Protein AF-A0A7X9B3L9-F1 (afdb_monomer_lite)

pLDDT: mean 89.82, std 6.95, range [64.19, 97.0]

Structure (mmCIF, N/CA/C/O backbone):
data_AF-A0A7X9B3L9-F1
#
_entry.id   AF-A0A7X9B3L9-F1
#
loop_
_atom_site.group_PDB
_atom_site.id
_atom_site.type_symbol
_atom_site.label_atom_id
_atom_site.label_alt_id
_atom_site.label_comp_id
_atom_site.label_asym_id
_atom_site.label_entity_id
_atom_site.label_seq_id
_atom_site.pdbx_PDB_ins_code
_atom_site.Cartn_x
_atom_site.Cartn_y
_atom_site.Cartn_z
_atom_site.occupancy
_atom_site.B_iso_or_equiv
_atom_site.auth_seq_id
_atom_site.auth_comp_id
_atom_site.auth_asym_id
_atom_site.auth_atom_id
_atom_site.pdbx_PDB_model_num
ATOM 1 N N . MET A 1 1 ? 8.521 8.511 -12.198 1.00 71.50 1 MET A N 1
ATOM 2 C CA . MET A 1 1 ? 7.518 9.598 -12.107 1.00 71.50 1 MET A CA 1
ATOM 3 C C . MET A 1 1 ? 6.074 9.089 -12.114 1.00 71.50 1 MET A C 1
ATOM 5 O O . MET A 1 1 ? 5.250 9.732 -11.489 1.00 71.50 1 MET A O 1
ATOM 9 N N . TRP A 1 2 ? 5.771 7.948 -12.753 1.00 85.25 2 TRP A N 1
ATOM 10 C CA . TRP A 1 2 ? 4.435 7.321 -12.733 1.00 85.25 2 TRP A CA 1
ATOM 11 C C . TRP A 1 2 ? 3.925 6.969 -11.324 1.00 85.25 2 TRP A C 1
ATOM 13 O O . TRP A 1 2 ? 2.809 7.316 -10.969 1.00 85.25 2 TRP A O 1
ATOM 23 N N . GLU A 1 3 ? 4.768 6.341 -10.505 1.00 89.06 3 GLU A N 1
ATOM 24 C CA . GLU A 1 3 ? 4.443 5.954 -9.125 1.00 89.06 3 GLU A CA 1
ATOM 25 C C . GLU A 1 3 ? 4.060 7.152 -8.249 1.00 89.06 3 GLU A C 1
ATOM 27 O O . GLU A 1 3 ? 2.931 7.229 -7.770 1.00 89.06 3 GLU A O 1
ATOM 32 N N . ASN A 1 4 ? 4.951 8.143 -8.143 1.00 90.69 4 ASN A N 1
ATOM 33 C CA . ASN A 1 4 ? 4.678 9.373 -7.396 1.00 90.69 4 ASN A CA 1
ATOM 34 C C . ASN A 1 4 ? 3.409 10.082 -7.877 1.00 90.69 4 ASN A C 1
ATOM 36 O O . ASN A 1 4 ? 2.676 10.624 -7.058 1.00 90.69 4 ASN A O 1
ATOM 40 N N . TYR A 1 5 ? 3.150 10.091 -9.188 1.00 91.94 5 TYR A N 1
ATOM 41 C CA . TYR A 1 5 ? 1.928 10.674 -9.732 1.00 91.94 5 TYR A CA 1
ATOM 42 C C . TYR A 1 5 ? 0.684 9.971 -9.175 1.00 91.94 5 TYR A C 1
ATOM 44 O O . TYR A 1 5 ? -0.170 10.639 -8.602 1.00 91.94 5 TYR A O 1
ATOM 52 N N . LEU A 1 6 ? 0.617 8.638 -9.255 1.00 92.50 6 LEU A N 1
ATOM 53 C CA . LEU A 1 6 ? -0.524 7.877 -8.735 1.00 92.50 6 LEU A CA 1
ATOM 54 C C . LEU A 1 6 ? -0.721 8.085 -7.231 1.00 92.50 6 LEU A C 1
ATOM 56 O O . LEU A 1 6 ? -1.847 8.307 -6.789 1.00 92.50 6 LEU A O 1
ATOM 60 N N . ILE A 1 7 ? 0.363 8.070 -6.452 1.00 93.25 7 ILE A N 1
ATOM 61 C CA . ILE A 1 7 ? 0.300 8.291 -5.002 1.00 93.25 7 ILE A CA 1
ATOM 62 C C . ILE A 1 7 ? -0.218 9.701 -4.693 1.00 93.25 7 ILE A C 1
ATOM 64 O O . ILE A 1 7 ? -1.102 9.861 -3.856 1.00 93.25 7 ILE A O 1
ATOM 68 N N . ILE A 1 8 ? 0.282 10.730 -5.382 1.00 93.81 8 ILE A N 1
ATOM 69 C CA . ILE A 1 8 ? -0.161 12.116 -5.176 1.00 93.81 8 ILE A CA 1
ATOM 70 C C . ILE A 1 8 ? -1.640 12.281 -5.540 1.00 93.81 8 ILE A C 1
ATOM 72 O O . ILE A 1 8 ? -2.379 12.915 -4.787 1.00 93.81 8 ILE A O 1
ATOM 76 N N . GLU A 1 9 ? -2.091 11.713 -6.659 1.00 93.69 9 GLU A N 1
ATOM 77 C CA . GLU A 1 9 ? -3.498 11.792 -7.064 1.00 93.69 9 GLU A CA 1
ATOM 78 C C . GLU A 1 9 ? -4.415 11.054 -6.079 1.00 93.69 9 GLU A C 1
ATOM 80 O O . GLU A 1 9 ? -5.454 11.595 -5.691 1.00 93.69 9 GLU A O 1
ATOM 85 N N . ARG A 1 10 ? -3.998 9.886 -5.569 1.00 93.88 10 ARG A N 1
ATOM 86 C CA . ARG A 1 10 ? -4.713 9.187 -4.491 1.00 93.88 10 ARG A CA 1
ATOM 87 C C . ARG A 1 10 ? -4.805 10.042 -3.234 1.00 93.88 10 ARG A C 1
ATOM 89 O O . ARG A 1 10 ? -5.896 10.206 -2.699 1.00 93.88 10 ARG A O 1
ATOM 96 N N . LEU A 1 11 ? -3.694 10.630 -2.788 1.00 93.12 11 LEU A N 1
ATOM 97 C CA . LEU A 1 11 ? -3.661 11.480 -1.595 1.00 93.12 11 LEU A CA 1
ATOM 98 C C . LEU A 1 11 ? -4.590 12.695 -1.728 1.00 93.12 11 LEU A C 1
ATOM 100 O O . LEU A 1 11 ? -5.372 12.970 -0.818 1.00 93.12 11 LEU A O 1
ATOM 104 N N . LYS A 1 12 ? -4.558 13.385 -2.876 1.00 93.00 12 LYS A N 1
ATOM 105 C CA . LYS A 1 12 ? -5.472 14.501 -3.167 1.00 93.00 12 LYS A CA 1
ATOM 106 C C . LYS A 1 12 ? -6.929 14.060 -3.113 1.00 93.00 12 LYS A C 1
ATOM 108 O O . LYS A 1 12 ? -7.766 14.771 -2.562 1.00 93.00 12 LYS A O 1
ATOM 113 N N . LYS A 1 13 ? -7.246 12.895 -3.679 1.00 91.56 13 LYS A N 1
ATOM 114 C CA . LYS A 1 13 ? -8.604 12.355 -3.665 1.00 91.56 13 LYS A CA 1
ATOM 115 C C . LYS A 1 13 ? -9.076 12.084 -2.239 1.00 91.56 13 LYS A C 1
ATOM 117 O O . LYS A 1 13 ? -10.124 12.591 -1.845 1.00 91.56 13 LYS A O 1
ATOM 122 N N . ILE A 1 14 ? -8.313 11.303 -1.473 1.00 92.19 14 ILE A N 1
ATOM 123 C CA . ILE A 1 14 ? -8.747 10.858 -0.145 1.00 92.19 14 ILE A CA 1
ATOM 124 C C . ILE A 1 14 ? -8.888 12.045 0.809 1.00 92.19 14 ILE A C 1
ATOM 126 O O . ILE A 1 14 ? -9.839 12.081 1.573 1.00 92.19 14 ILE A O 1
ATOM 130 N N . GLN A 1 15 ? -8.045 13.079 0.706 1.00 90.44 15 GLN A N 1
ATOM 131 C CA . GLN A 1 15 ? -8.156 14.287 1.536 1.00 90.44 15 GLN A CA 1
ATOM 132 C C . GLN A 1 15 ? -9.494 15.027 1.395 1.00 90.44 15 GLN A C 1
ATOM 134 O O . GLN A 1 15 ? -9.889 15.738 2.315 1.00 90.44 15 GLN A O 1
ATOM 139 N N . ASN A 1 16 ? -10.199 14.855 0.275 1.00 87.38 16 ASN A N 1
ATOM 140 C CA . ASN A 1 16 ? -11.506 15.469 0.040 1.00 87.38 16 ASN A CA 1
ATOM 141 C C . ASN A 1 16 ? -12.684 14.602 0.528 1.00 87.38 16 ASN A C 1
ATOM 143 O O . ASN A 1 16 ? -13.840 14.948 0.286 1.00 87.38 16 ASN A O 1
ATOM 147 N N . GLN A 1 17 ? -12.423 13.473 1.194 1.00 89.88 17 GLN A N 1
ATOM 148 C CA . GLN A 1 17 ? -13.457 12.569 1.696 1.00 89.88 17 GLN A CA 1
ATOM 149 C C . GLN A 1 17 ? -13.787 12.851 3.175 1.00 89.88 17 GLN A C 1
ATOM 151 O O . GLN A 1 17 ? -12.884 13.164 3.949 1.00 89.88 17 GLN A O 1
ATOM 156 N N . PRO A 1 18 ? -15.052 12.687 3.616 1.00 90.12 18 PRO A N 1
ATOM 157 C CA . PRO A 1 18 ? -15.437 12.874 5.022 1.00 90.12 18 PRO A CA 1
ATOM 158 C C . PRO A 1 18 ? -14.759 11.890 5.987 1.00 90.12 18 PRO A C 1
ATOM 160 O O . PRO A 1 18 ? -14.466 12.235 7.128 1.00 90.12 18 PRO A O 1
ATOM 163 N N . PHE A 1 19 ? -14.516 10.662 5.521 1.00 90.19 19 PHE A N 1
ATOM 164 C CA . PHE A 1 19 ? -13.875 9.587 6.278 1.00 90.19 19 PHE A CA 1
ATOM 165 C C . PHE A 1 19 ? -12.756 8.985 5.426 1.00 90.19 19 PHE A C 1
ATOM 167 O O . PHE A 1 19 ? -12.944 7.924 4.828 1.00 90.19 19 PHE A O 1
ATOM 174 N N . PRO A 1 20 ? -11.624 9.693 5.297 1.00 92.81 20 PRO A N 1
ATOM 175 C CA . PRO A 1 20 ? -10.563 9.270 4.404 1.00 92.81 20 PRO A CA 1
ATOM 176 C C . PRO A 1 20 ? -9.918 7.968 4.897 1.00 92.81 20 PRO A C 1
ATOM 178 O O . PRO A 1 20 ? -9.747 7.796 6.112 1.00 92.81 20 PRO A O 1
ATOM 181 N N . PRO A 1 21 ? -9.499 7.066 3.990 1.00 94.12 21 PRO A N 1
ATOM 182 C CA . PRO A 1 21 ? -8.540 6.030 4.348 1.00 94.12 21 PRO A CA 1
ATOM 183 C C . PRO A 1 21 ? -7.284 6.656 4.964 1.00 94.12 21 PRO A C 1
ATOM 185 O O . PRO A 1 21 ? -6.871 7.765 4.615 1.00 94.12 21 PRO A O 1
ATOM 188 N N . ARG A 1 22 ? -6.658 5.933 5.890 1.00 95.25 22 ARG A N 1
ATOM 189 C CA . ARG A 1 22 ? -5.417 6.352 6.543 1.00 95.25 22 ARG A CA 1
ATOM 190 C C . ARG A 1 22 ? -4.226 5.799 5.766 1.00 95.25 22 ARG A C 1
ATOM 192 O O . ARG A 1 22 ? -4.045 4.583 5.787 1.00 95.25 22 ARG A O 1
ATOM 199 N N . PRO A 1 23 ? -3.421 6.636 5.089 1.00 95.31 23 PRO A N 1
ATOM 200 C CA . PRO A 1 23 ? -2.220 6.167 4.416 1.00 95.31 23 PRO A CA 1
ATOM 201 C C . PRO A 1 23 ? -1.133 5.811 5.439 1.00 95.31 23 PRO A C 1
ATOM 203 O O . PRO A 1 23 ? -0.985 6.466 6.471 1.00 95.31 23 PRO A O 1
ATOM 206 N N . PHE A 1 24 ? -0.341 4.795 5.123 1.00 95.44 24 PHE A N 1
ATOM 207 C CA . PHE A 1 24 ? 0.768 4.304 5.930 1.00 95.44 24 PHE A CA 1
ATOM 208 C C . PHE A 1 24 ? 2.008 4.097 5.065 1.00 95.44 24 PHE A C 1
ATOM 210 O O . PHE A 1 24 ? 1.930 3.926 3.852 1.00 95.44 24 PHE A O 1
ATOM 217 N N . PHE A 1 25 ? 3.167 4.068 5.717 1.00 94.00 25 PHE A N 1
ATOM 218 C CA . PHE A 1 25 ? 4.423 3.675 5.098 1.00 94.00 25 PHE A CA 1
ATOM 219 C C . PHE A 1 25 ? 4.947 2.423 5.790 1.00 94.00 25 PHE A C 1
ATOM 221 O O . PHE A 1 25 ? 5.079 2.392 7.016 1.00 94.00 25 PHE A O 1
ATOM 228 N N . TRP A 1 26 ? 5.237 1.389 5.005 1.00 94.88 26 TRP A N 1
ATOM 229 C CA . TRP A 1 26 ? 5.756 0.129 5.515 1.00 94.88 26 TRP A CA 1
ATOM 230 C C . TRP A 1 26 ? 7.095 -0.200 4.871 1.00 94.88 26 TRP A C 1
ATOM 232 O O . TRP A 1 26 ? 7.234 -0.181 3.650 1.00 94.88 26 TRP A O 1
ATOM 242 N N . ARG A 1 27 ? 8.070 -0.556 5.710 1.00 93.31 27 ARG A N 1
ATOM 243 C CA . ARG A 1 27 ? 9.377 -1.054 5.283 1.00 93.31 27 ARG A CA 1
ATOM 244 C C . ARG A 1 27 ? 9.974 -2.009 6.305 1.00 93.31 27 ARG A C 1
ATOM 246 O O . ARG A 1 27 ? 9.695 -1.900 7.500 1.00 93.31 27 ARG A O 1
ATOM 253 N N . THR A 1 28 ? 10.861 -2.893 5.863 1.00 91.75 28 THR A N 1
ATOM 254 C CA . THR A 1 28 ? 11.661 -3.736 6.762 1.00 91.75 28 THR A CA 1
ATOM 255 C C . THR A 1 28 ? 13.018 -3.103 7.065 1.00 91.75 28 THR A C 1
ATOM 257 O O . THR A 1 28 ? 13.673 -2.532 6.189 1.00 91.75 28 THR A O 1
ATOM 260 N N . MET A 1 29 ? 13.476 -3.229 8.314 1.00 84.81 29 MET A N 1
ATOM 261 C CA . MET A 1 29 ? 14.841 -2.883 8.726 1.00 84.81 29 MET A CA 1
ATOM 262 C C . MET A 1 29 ? 15.723 -4.135 8.640 1.00 84.81 29 MET A C 1
ATOM 264 O O . MET A 1 29 ? 16.011 -4.782 9.640 1.00 84.81 29 MET A O 1
ATOM 268 N N . ALA A 1 30 ? 16.083 -4.529 7.422 1.00 78.50 30 ALA A N 1
ATOM 269 C CA . ALA A 1 30 ? 16.976 -5.653 7.147 1.00 78.50 30 ALA A CA 1
ATOM 270 C C . ALA A 1 30 ? 18.060 -5.216 6.141 1.00 78.50 30 ALA A C 1
ATOM 272 O O . ALA A 1 30 ? 17.858 -4.214 5.451 1.00 78.50 30 ALA A O 1
ATOM 273 N N . PRO A 1 31 ? 19.185 -5.953 6.010 1.00 76.19 31 PRO A N 1
ATOM 274 C CA . PRO A 1 31 ? 20.225 -5.647 5.019 1.00 76.19 31 PRO A CA 1
ATOM 275 C C . PRO A 1 31 ? 19.689 -5.553 3.581 1.00 76.19 31 PRO A C 1
ATOM 277 O O . PRO A 1 31 ? 20.210 -4.789 2.776 1.00 76.19 31 PRO A O 1
ATOM 280 N N . GLN A 1 32 ? 18.617 -6.293 3.277 1.00 76.94 32 GLN A N 1
ATOM 281 C CA . GLN A 1 32 ? 17.758 -6.078 2.113 1.00 76.94 32 GLN A CA 1
ATOM 282 C C . GLN A 1 32 ? 16.417 -5.532 2.610 1.00 76.94 32 GLN A C 1
ATOM 284 O O . GLN A 1 32 ? 15.591 -6.272 3.149 1.00 76.94 32 GLN A O 1
ATOM 289 N N . SER A 1 33 ? 16.238 -4.216 2.497 1.00 81.56 33 SER A N 1
ATOM 290 C CA . SER A 1 33 ? 14.993 -3.549 2.875 1.00 81.56 33 SER A CA 1
ATOM 291 C C . SER A 1 33 ? 13.942 -3.839 1.807 1.00 81.56 33 SER A C 1
ATOM 293 O O . SER A 1 33 ? 14.188 -3.642 0.620 1.00 81.56 33 SER A O 1
ATOM 295 N N . HIS A 1 34 ? 12.789 -4.341 2.235 1.00 89.88 34 HIS A N 1
ATOM 296 C CA . HIS A 1 34 ? 11.593 -4.406 1.409 1.00 89.88 34 HIS A CA 1
ATOM 297 C C . HIS A 1 34 ? 10.680 -3.262 1.815 1.00 89.88 34 HIS A C 1
ATOM 299 O O . HIS A 1 34 ? 10.542 -2.984 3.008 1.00 89.88 34 HIS A O 1
ATOM 305 N N . GLU A 1 35 ? 10.035 -2.652 0.836 1.00 93.25 35 GLU A N 1
ATOM 306 C CA . GLU A 1 35 ? 9.034 -1.611 1.022 1.00 93.25 35 GLU A CA 1
ATOM 307 C C . GLU A 1 35 ? 7.777 -1.958 0.229 1.00 93.25 35 GLU A C 1
ATOM 309 O O . GLU A 1 35 ? 7.788 -2.886 -0.579 1.00 93.25 35 GLU A O 1
ATOM 314 N N . ILE A 1 36 ? 6.691 -1.264 0.543 1.00 94.62 36 ILE A N 1
ATOM 315 C CA . ILE A 1 36 ? 5.453 -1.275 -0.231 1.00 94.62 36 ILE A CA 1
ATOM 316 C C . ILE A 1 36 ? 5.261 0.146 -0.752 1.00 94.62 36 ILE A C 1
ATOM 318 O O . ILE A 1 36 ? 5.293 1.078 0.055 1.00 94.62 36 ILE A O 1
ATOM 322 N N . ASP A 1 37 ? 5.018 0.298 -2.054 1.00 94.06 37 ASP A N 1
ATOM 323 C CA . ASP A 1 37 ? 4.887 1.613 -2.699 1.00 94.06 37 ASP A CA 1
ATOM 324 C C . ASP A 1 37 ? 3.742 2.447 -2.096 1.00 94.06 37 ASP A C 1
ATOM 326 O O . ASP A 1 37 ? 3.895 3.642 -1.838 1.00 94.06 37 ASP A O 1
ATOM 330 N N . TYR A 1 38 ? 2.583 1.826 -1.843 1.00 95.38 38 TYR A N 1
ATOM 331 C CA . TYR A 1 38 ? 1.451 2.493 -1.201 1.00 95.38 38 TYR A CA 1
ATOM 332 C C . TYR A 1 38 ? 0.638 1.553 -0.308 1.00 95.38 38 TYR A C 1
ATOM 334 O O . TYR A 1 38 ? 0.316 0.426 -0.684 1.00 95.38 38 TYR A O 1
ATOM 342 N N . LEU A 1 39 ? 0.271 2.034 0.877 1.00 95.88 39 LEU A N 1
ATOM 343 C CA . LEU A 1 39 ? -0.492 1.297 1.878 1.00 95.88 39 LEU A CA 1
ATOM 344 C C . LEU A 1 39 ? -1.525 2.240 2.491 1.00 95.88 39 LEU A C 1
ATOM 346 O O . LEU A 1 39 ? -1.178 3.350 2.889 1.00 95.88 39 LEU A O 1
ATOM 350 N N . GLU A 1 40 ? -2.774 1.805 2.608 1.00 96.19 40 GLU A N 1
ATOM 351 C CA . GLU A 1 40 ? -3.802 2.564 3.318 1.00 96.19 40 GLU A CA 1
ATOM 352 C C . GLU A 1 40 ? -4.750 1.633 4.082 1.00 96.19 40 GLU A C 1
ATOM 354 O O . GLU A 1 40 ? -4.902 0.458 3.745 1.00 96.19 40 GLU A O 1
ATOM 359 N N . GLU A 1 41 ? -5.391 2.151 5.123 1.00 95.88 41 GLU A N 1
ATOM 360 C CA . GLU A 1 41 ? -6.403 1.431 5.891 1.00 95.88 41 GLU A CA 1
ATOM 361 C C . GLU A 1 41 ? -7.727 2.195 5.880 1.00 95.88 41 GLU A C 1
ATOM 363 O O . GLU A 1 41 ? -7.783 3.373 6.244 1.00 95.88 41 GLU A O 1
ATOM 368 N N . ALA A 1 42 ? -8.810 1.503 5.540 1.00 93.69 42 ALA A N 1
ATOM 369 C CA . ALA A 1 42 ? -10.171 2.011 5.656 1.00 93.69 42 ALA A CA 1
ATOM 370 C C . ALA A 1 42 ? -11.043 0.972 6.353 1.00 93.69 42 ALA A C 1
ATOM 372 O O . ALA A 1 42 ? -11.001 -0.203 6.004 1.00 93.69 42 ALA A O 1
ATOM 373 N N . GLN A 1 43 ? -11.854 1.399 7.326 1.00 92.25 43 GLN A N 1
ATOM 374 C CA . GLN A 1 43 ? -12.848 0.534 7.983 1.00 92.25 43 GLN A CA 1
ATOM 375 C C . GLN A 1 43 ? -12.263 -0.780 8.556 1.00 92.25 43 GLN A C 1
ATOM 377 O O . GLN A 1 43 ? -12.924 -1.812 8.566 1.00 92.25 43 GLN A O 1
ATOM 382 N N . GLY A 1 44 ? -11.009 -0.751 9.027 1.00 91.62 44 GLY A N 1
ATOM 383 C CA . GLY A 1 44 ? -10.308 -1.926 9.565 1.00 91.62 44 GLY A CA 1
ATOM 384 C C . GLY A 1 44 ? -9.758 -2.892 8.509 1.00 91.62 44 GLY A C 1
ATOM 385 O O . GLY A 1 44 ? -9.182 -3.918 8.867 1.00 91.62 44 GLY A O 1
ATOM 386 N N . GLN A 1 45 ? -9.898 -2.573 7.219 1.00 95.56 45 GLN A N 1
ATOM 387 C CA . GLN A 1 45 ? -9.284 -3.307 6.121 1.00 95.56 45 GLN A CA 1
ATOM 388 C C . GLN A 1 45 ? -8.006 -2.596 5.670 1.00 95.56 45 GLN A C 1
ATOM 390 O O . GLN A 1 45 ? -8.037 -1.440 5.244 1.00 95.56 45 GLN A O 1
ATOM 395 N N . LEU A 1 46 ? -6.883 -3.313 5.736 1.00 97.00 46 LEU A N 1
ATOM 396 C CA . LEU A 1 46 ? -5.604 -2.857 5.201 1.00 97.00 46 LEU A CA 1
ATOM 397 C C . LEU A 1 46 ? -5.513 -3.220 3.717 1.00 97.00 46 LEU A C 1
ATOM 399 O O . LEU A 1 46 ? -5.745 -4.378 3.351 1.00 97.00 46 LEU A O 1
ATOM 403 N N . CYS A 1 47 ? -5.156 -2.248 2.884 1.00 95.94 47 CYS A N 1
ATOM 404 C CA . CYS A 1 47 ? -4.975 -2.410 1.450 1.00 95.94 47 CYS A CA 1
ATOM 405 C C . CYS A 1 47 ? -3.569 -1.957 1.046 1.00 95.94 47 CYS A C 1
ATOM 407 O O . CYS A 1 47 ? -3.14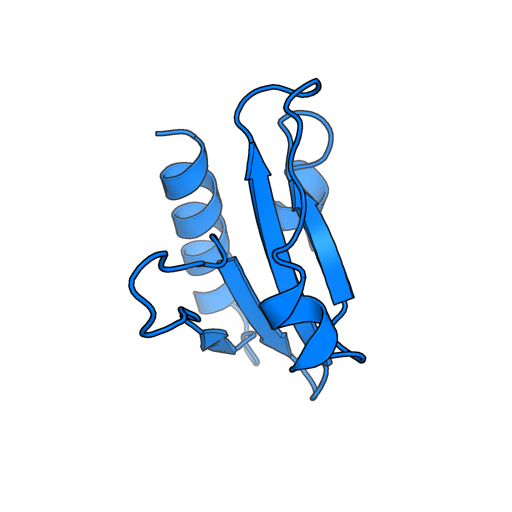3 -0.863 1.411 1.00 95.94 47 CYS A O 1
ATOM 409 N N . ALA A 1 48 ? -2.850 -2.796 0.302 1.00 96.25 48 ALA A N 1
ATOM 410 C CA . ALA A 1 48 ? -1.477 -2.553 -0.131 1.00 96.25 48 ALA A CA 1
ATOM 411 C C . ALA A 1 48 ? -1.348 -2.658 -1.651 1.00 96.25 48 ALA A C 1
ATOM 413 O O . ALA A 1 48 ? -1.886 -3.587 -2.266 1.00 96.25 48 ALA A O 1
ATOM 414 N N . TRP A 1 49 ? -0.585 -1.747 -2.247 1.00 94.69 49 TRP A N 1
ATOM 415 C CA . TRP A 1 49 ? -0.352 -1.705 -3.680 1.00 94.69 49 TRP A CA 1
ATOM 416 C C . TRP A 1 49 ? 1.129 -1.635 -4.015 1.00 94.69 49 TRP A C 1
ATOM 418 O O . TRP A 1 49 ? 1.886 -0.862 -3.435 1.00 94.69 49 TRP A O 1
ATOM 428 N N . GLU A 1 50 ? 1.496 -2.427 -5.014 1.00 94.50 50 GLU A N 1
ATOM 429 C CA . GLU A 1 50 ? 2.762 -2.333 -5.736 1.00 94.50 50 GLU A CA 1
ATOM 430 C C . GLU A 1 50 ? 2.502 -1.707 -7.098 1.00 94.50 50 GLU A C 1
ATOM 432 O O . GLU A 1 50 ? 1.655 -2.190 -7.850 1.00 94.50 50 GLU A O 1
ATOM 437 N N . ILE A 1 51 ? 3.231 -0.656 -7.442 1.00 92.50 51 ILE A N 1
ATOM 438 C CA . ILE A 1 51 ? 3.029 0.123 -8.653 1.00 92.50 51 ILE A CA 1
ATOM 439 C C . ILE A 1 51 ? 4.088 -0.259 -9.682 1.00 92.50 51 ILE A C 1
ATOM 441 O O . ILE A 1 51 ? 5.284 -0.360 -9.403 1.00 92.50 51 ILE A O 1
ATOM 445 N N . LYS A 1 52 ? 3.658 -0.453 -10.928 1.00 90.56 52 LYS A N 1
ATOM 446 C CA . LYS A 1 52 ? 4.545 -0.573 -12.083 1.00 90.56 52 LYS A CA 1
ATOM 447 C C . LYS A 1 52 ? 4.117 0.376 -13.183 1.00 90.56 52 LYS A C 1
ATOM 449 O O . LYS A 1 52 ? 2.942 0.580 -13.456 1.00 90.56 52 LYS A O 1
ATOM 454 N N . SER A 1 53 ? 5.116 0.931 -13.856 1.00 85.94 53 SER A N 1
ATOM 455 C CA . SER A 1 53 ? 4.937 1.813 -15.011 1.00 85.94 53 SER A CA 1
ATOM 456 C C . SER A 1 53 ? 4.713 1.063 -16.324 1.00 85.94 53 SER A C 1
ATOM 458 O O . SER A 1 53 ? 4.402 1.686 -17.334 1.00 85.94 53 SER A O 1
ATOM 460 N N . ARG A 1 54 ? 4.892 -0.265 -16.338 1.00 83.50 54 ARG A N 1
ATOM 461 C CA . ARG A 1 54 ? 4.677 -1.120 -17.510 1.00 83.50 54 ARG A CA 1
ATOM 462 C C . ARG A 1 54 ? 3.708 -2.251 -17.155 1.00 83.50 54 ARG A C 1
ATOM 464 O O . ARG A 1 54 ? 3.943 -2.893 -16.131 1.00 83.50 54 ARG A O 1
ATOM 471 N N . PRO A 1 55 ? 2.717 -2.559 -18.010 1.00 74.31 55 PRO A N 1
ATOM 472 C CA . PRO A 1 55 ? 1.765 -3.652 -17.786 1.00 74.31 55 PRO A CA 1
ATOM 473 C C . PRO A 1 55 ? 2.417 -5.015 -17.537 1.00 74.31 55 PRO A C 1
ATOM 475 O O . PRO A 1 55 ? 2.056 -5.735 -16.616 1.00 74.31 55 PRO A O 1
ATOM 478 N N . ASN A 1 56 ? 3.471 -5.329 -18.296 1.00 75.25 56 ASN A N 1
ATOM 479 C CA . ASN A 1 56 ? 4.171 -6.617 -18.212 1.00 75.25 56 ASN A CA 1
ATOM 480 C C . ASN A 1 56 ? 5.301 -6.628 -17.164 1.00 75.25 56 ASN A C 1
ATOM 482 O O . ASN A 1 56 ? 6.191 -7.482 -17.203 1.00 75.25 56 ASN A O 1
ATOM 486 N N . GLY A 1 57 ? 5.328 -5.647 -16.258 1.00 69.69 57 GLY A N 1
ATOM 487 C CA . GLY A 1 57 ? 6.302 -5.604 -15.176 1.00 69.69 57 GLY A CA 1
ATOM 488 C C . GLY A 1 57 ? 6.069 -6.750 -14.194 1.00 69.69 57 GLY A C 1
ATOM 489 O O . GLY A 1 57 ? 4.965 -6.924 -13.689 1.00 69.69 57 GLY A O 1
ATOM 490 N N . LYS A 1 58 ? 7.113 -7.524 -13.873 1.00 71.31 58 LYS A N 1
ATOM 491 C CA . LYS A 1 58 ? 7.051 -8.498 -12.773 1.00 71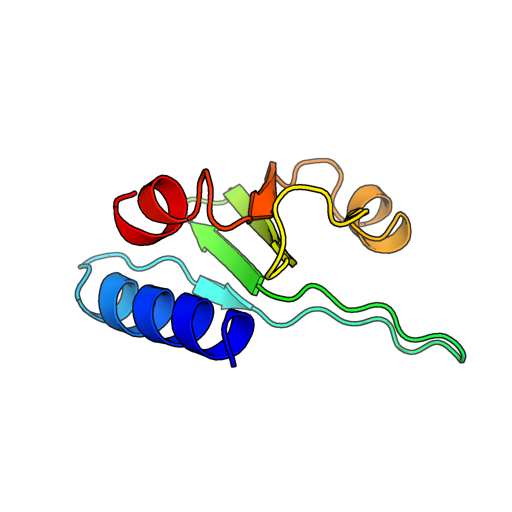.31 58 LYS A CA 1
ATOM 492 C C . LYS A 1 58 ? 6.997 -7.740 -11.441 1.00 71.31 58 LYS A C 1
ATOM 494 O O . LYS A 1 58 ? 8.035 -7.474 -10.847 1.00 71.31 58 LYS A O 1
ATOM 499 N N . ALA A 1 59 ? 5.800 -7.378 -10.993 1.00 78.31 59 ALA A N 1
ATOM 500 C CA . ALA A 1 59 ? 5.557 -6.912 -9.633 1.00 78.31 59 ALA A CA 1
ATOM 501 C C . ALA A 1 59 ? 5.171 -8.089 -8.753 1.00 78.31 59 ALA A C 1
ATOM 503 O O . ALA A 1 59 ? 4.420 -8.969 -9.179 1.00 78.31 59 ALA A O 1
ATOM 504 N N . ARG A 1 60 ? 5.657 -8.096 -7.518 1.00 87.75 60 ARG A N 1
ATOM 505 C CA . ARG A 1 60 ? 5.177 -9.005 -6.485 1.00 87.75 60 ARG A CA 1
ATOM 506 C C . ARG A 1 60 ? 5.204 -8.264 -5.170 1.00 87.75 60 ARG A C 1
ATOM 508 O O . ARG A 1 60 ? 6.192 -7.609 -4.868 1.00 87.75 60 ARG A O 1
ATOM 515 N N . ILE A 1 61 ? 4.152 -8.447 -4.390 1.00 92.81 61 ILE A N 1
ATOM 516 C CA . ILE A 1 61 ? 4.138 -7.997 -3.007 1.00 92.81 61 ILE A CA 1
ATOM 517 C C . ILE A 1 61 ? 5.227 -8.780 -2.255 1.00 92.81 61 ILE A C 1
ATOM 519 O O . ILE A 1 61 ? 5.276 -10.013 -2.376 1.00 92.81 61 I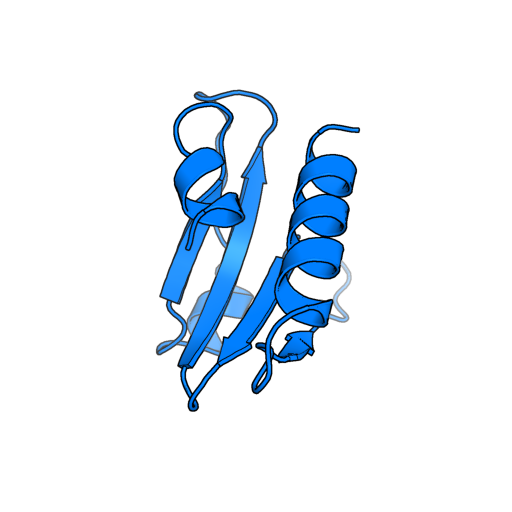LE A O 1
ATOM 523 N N . PRO A 1 62 ? 6.105 -8.113 -1.488 1.00 92.81 62 PRO A N 1
ATOM 524 C CA . PRO A 1 62 ? 7.097 -8.768 -0.653 1.00 92.81 62 PRO A CA 1
ATOM 525 C C . PRO A 1 62 ? 6.481 -9.862 0.225 1.00 92.81 62 PRO A C 1
ATOM 527 O O . PRO A 1 62 ? 5.531 -9.633 0.974 1.00 92.81 62 PRO A O 1
ATOM 530 N N . GLN A 1 63 ? 7.074 -11.059 0.210 1.00 92.12 63 GLN A N 1
ATOM 531 C CA . GLN A 1 63 ? 6.593 -12.185 1.020 1.00 92.12 63 GLN A CA 1
ATOM 532 C C . GLN A 1 63 ? 6.588 -11.862 2.524 1.00 92.12 63 GLN A C 1
ATOM 534 O O . GLN A 1 63 ? 5.760 -12.385 3.269 1.00 92.12 63 GLN A O 1
ATOM 539 N N . SER A 1 64 ? 7.507 -11.002 2.973 1.00 92.62 64 SER A N 1
ATOM 540 C CA . SER A 1 64 ? 7.550 -10.494 4.347 1.00 92.62 64 SER A CA 1
ATOM 541 C C . SER A 1 64 ? 6.294 -9.708 4.716 1.00 92.62 64 SER A C 1
ATOM 543 O O . SER A 1 64 ? 5.803 -9.864 5.829 1.00 92.62 64 SER A O 1
ATOM 545 N N . PHE A 1 65 ? 5.749 -8.922 3.784 1.00 94.81 65 PHE A N 1
ATOM 546 C CA . PHE A 1 65 ? 4.505 -8.190 4.000 1.00 94.81 65 PHE A CA 1
ATOM 547 C C . PHE A 1 65 ? 3.316 -9.151 4.089 1.00 94.81 65 PHE A C 1
ATOM 549 O O . PHE A 1 65 ? 2.577 -9.113 5.067 1.00 94.81 65 PHE A O 1
ATOM 556 N N . LEU A 1 66 ? 3.194 -10.085 3.136 1.00 94.62 66 LEU A N 1
ATOM 557 C CA . LEU A 1 66 ? 2.104 -11.073 3.113 1.00 94.62 66 LEU A CA 1
ATOM 558 C C . LEU A 1 66 ? 2.059 -11.941 4.379 1.00 94.62 66 LEU A C 1
ATOM 560 O O . LEU A 1 66 ? 0.986 -12.306 4.846 1.00 94.62 66 LEU A O 1
ATOM 564 N N . LYS A 1 67 ? 3.224 -12.277 4.946 1.00 94.56 67 LYS A N 1
ATOM 565 C CA . LYS A 1 67 ? 3.310 -13.031 6.206 1.00 94.56 67 LYS A CA 1
ATOM 566 C C . LYS A 1 67 ? 2.916 -12.195 7.424 1.00 94.56 67 LYS A C 1
ATOM 568 O O . LYS A 1 67 ? 2.310 -12.735 8.340 1.00 94.56 67 LYS A O 1
ATOM 573 N N . ALA A 1 68 ? 3.287 -10.915 7.452 1.00 94.31 68 ALA A N 1
ATOM 574 C CA . ALA A 1 68 ? 2.966 -10.018 8.560 1.00 94.31 68 ALA A CA 1
ATOM 575 C C . ALA A 1 68 ? 1.487 -9.594 8.554 1.00 94.31 68 ALA A C 1
ATOM 577 O O . ALA A 1 68 ? 0.883 -9.469 9.616 1.00 94.31 68 ALA A O 1
ATOM 578 N N . TYR A 1 69 ? 0.903 -9.422 7.365 1.00 95.62 69 TYR A N 1
ATOM 579 C CA . TYR A 1 69 ? -0.475 -8.975 7.165 1.00 95.62 69 TYR A CA 1
ATOM 580 C C . TYR A 1 69 ? -1.240 -9.941 6.248 1.00 95.62 69 TYR A C 1
ATOM 582 O O . TYR A 1 69 ? -1.563 -9.593 5.111 1.00 95.62 69 TYR A O 1
ATOM 590 N N . PRO A 1 70 ? -1.565 -11.158 6.723 1.00 95.19 70 PRO A N 1
ATOM 591 C CA . PRO A 1 70 ? -2.225 -12.177 5.902 1.00 95.19 70 PRO A CA 1
ATOM 592 C C . PRO A 1 70 ? -3.635 -11.776 5.446 1.00 95.19 70 PRO A C 1
ATOM 594 O O . PRO A 1 70 ? -4.113 -12.270 4.431 1.00 95.19 70 PRO A O 1
ATOM 597 N N . ASN A 1 71 ? -4.284 -10.866 6.177 1.00 95.62 71 ASN A N 1
ATOM 598 C CA . ASN A 1 71 ? -5.632 -10.378 5.879 1.00 95.62 71 ASN A CA 1
ATOM 599 C C . ASN A 1 71 ? -5.632 -9.081 5.050 1.00 95.62 71 ASN A C 1
ATOM 601 O O . ASN A 1 71 ? -6.699 -8.525 4.790 1.00 95.62 71 ASN A O 1
ATOM 605 N N . ALA A 1 72 ? -4.460 -8.556 4.674 1.00 96.50 72 ALA A N 1
ATOM 606 C CA . ALA A 1 72 ? -4.396 -7.366 3.838 1.00 96.50 72 ALA A CA 1
ATOM 607 C C . ALA A 1 72 ? -4.835 -7.694 2.407 1.00 96.50 72 ALA A C 1
ATOM 609 O O . ALA A 1 72 ? -4.396 -8.681 1.813 1.00 96.50 72 ALA A O 1
ATOM 610 N N . VAL A 1 73 ? -5.664 -6.829 1.827 1.00 95.69 73 VAL A N 1
ATOM 611 C CA . VAL A 1 73 ? -5.971 -6.884 0.399 1.00 95.69 73 VAL A CA 1
ATOM 612 C C . VAL A 1 73 ? -4.760 -6.335 -0.333 1.00 95.69 73 VAL A C 1
ATOM 614 O O . VAL A 1 73 ? -4.328 -5.214 -0.085 1.00 95.69 73 VAL A O 1
ATOM 617 N N . THR A 1 74 ? -4.191 -7.125 -1.234 1.00 94.94 74 THR A N 1
ATOM 618 C CA . THR A 1 74 ? -3.001 -6.711 -1.974 1.00 94.94 74 THR A CA 1
ATOM 619 C C . THR A 1 74 ? -3.277 -6.700 -3.466 1.00 94.94 74 THR A C 1
ATOM 621 O O . THR A 1 74 ? -3.939 -7.595 -3.993 1.00 94.94 74 THR A O 1
ATOM 624 N N . LYS A 1 75 ? -2.817 -5.653 -4.152 1.00 92.94 75 LYS A N 1
ATOM 625 C CA . LYS A 1 75 ? -3.034 -5.462 -5.588 1.00 92.94 75 LYS A CA 1
ATOM 626 C C . LYS A 1 75 ? -1.760 -4.954 -6.258 1.00 92.94 75 LYS A C 1
ATOM 628 O O . LYS A 1 75 ? -0.912 -4.322 -5.638 1.00 92.94 75 LYS A O 1
ATOM 633 N N . ILE A 1 76 ? -1.641 -5.227 -7.551 1.00 92.69 76 ILE A N 1
ATOM 634 C CA . ILE A 1 76 ? -0.596 -4.655 -8.399 1.00 92.69 76 ILE A CA 1
ATOM 635 C C . ILE A 1 76 ? -1.255 -3.599 -9.282 1.00 92.69 76 ILE A C 1
ATOM 637 O O . ILE A 1 76 ? -2.222 -3.902 -9.985 1.00 92.69 76 ILE A O 1
ATOM 641 N N . LEU A 1 77 ? -0.732 -2.377 -9.241 1.00 91.75 77 LEU A N 1
ATOM 642 C CA . LEU A 1 77 ? -1.147 -1.277 -10.098 1.00 91.75 77 LEU A CA 1
ATOM 643 C C . LEU A 1 77 ? -0.244 -1.190 -11.314 1.00 91.75 77 LEU A C 1
ATOM 645 O O . LEU A 1 77 ? 0.983 -1.186 -1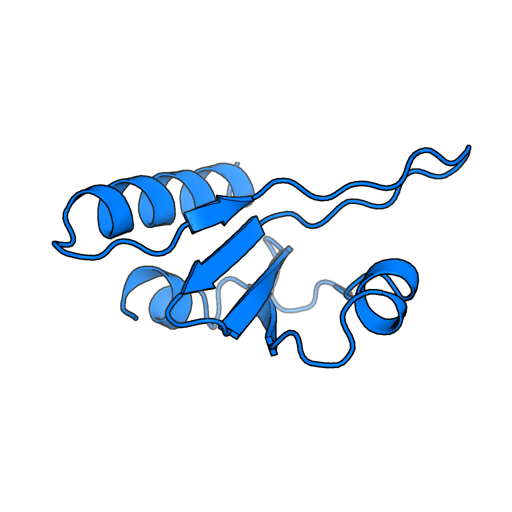1.229 1.00 91.75 77 LEU A O 1
ATOM 649 N N . THR A 1 78 ? -0.885 -1.083 -12.458 1.00 91.56 78 THR A N 1
ATOM 650 C CA . THR A 1 78 ? -0.287 -0.960 -13.777 1.00 91.56 78 THR A CA 1
ATOM 651 C C . THR A 1 78 ? -1.047 0.116 -14.550 1.00 91.56 78 THR A C 1
ATOM 653 O O . THR A 1 78 ? -2.134 0.522 -14.133 1.00 91.56 78 THR A O 1
ATOM 656 N N . PRO A 1 79 ? -0.529 0.575 -15.698 1.00 89.19 79 PRO A N 1
ATOM 657 C CA . PRO A 1 79 ? -1.273 1.489 -16.560 1.00 89.19 79 PRO A CA 1
ATOM 658 C C . PRO A 1 79 ? -2.628 0.954 -17.056 1.00 89.19 79 PRO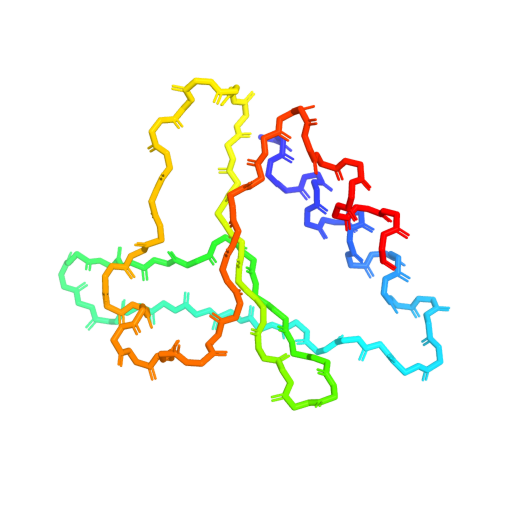 A C 1
ATOM 660 O O . PRO A 1 79 ? -3.423 1.747 -17.542 1.00 89.19 79 PRO A O 1
ATOM 663 N N . ASP A 1 80 ? -2.912 -0.344 -16.911 1.00 88.00 80 ASP A N 1
ATOM 664 C CA . ASP A 1 80 ? -4.169 -0.951 -17.367 1.00 88.00 80 ASP A CA 1
ATOM 665 C C . ASP A 1 80 ? -5.281 -0.932 -16.303 1.00 88.00 80 ASP A C 1
ATOM 667 O O . ASP A 1 80 ? -6.433 -1.195 -16.630 1.00 88.00 80 ASP A O 1
ATOM 671 N N . ASN A 1 81 ? -4.949 -0.678 -15.029 1.00 87.50 81 ASN A N 1
ATOM 672 C CA . ASN A 1 81 ? -5.904 -0.746 -13.910 1.00 87.50 81 ASN A CA 1
ATOM 673 C C . ASN A 1 81 ? -5.752 0.394 -12.885 1.00 87.50 81 ASN A C 1
ATOM 675 O O . ASN A 1 81 ? -6.270 0.308 -11.768 1.00 87.50 81 ASN A O 1
ATOM 679 N N . PHE A 1 82 ? -5.008 1.449 -13.229 1.00 88.25 82 PHE A N 1
ATOM 680 C CA . PHE A 1 82 ? -4.812 2.602 -12.346 1.00 88.25 82 PHE A CA 1
ATOM 681 C C . PHE A 1 82 ? -6.099 3.417 -12.153 1.00 88.25 82 PHE A C 1
ATOM 683 O O . PHE A 1 82 ? -6.235 4.114 -11.151 1.00 88.25 82 PHE A O 1
ATOM 690 N N . ASP A 1 83 ? -7.035 3.333 -13.098 1.00 86.19 83 ASP A N 1
ATOM 691 C CA . ASP A 1 83 ? -8.337 3.988 -13.043 1.00 86.19 83 ASP A CA 1
ATOM 692 C C . ASP A 1 83 ? -9.122 3.527 -11.815 1.00 86.19 83 ASP A C 1
ATOM 694 O O . ASP A 1 83 ? -9.604 4.369 -11.067 1.00 86.19 83 ASP A O 1
ATOM 698 N N . GLN A 1 84 ? -9.141 2.223 -11.524 1.00 84.25 84 GLN A N 1
ATOM 699 C CA . GLN A 1 84 ? -9.786 1.674 -10.327 1.00 84.25 84 GLN A CA 1
ATOM 700 C C . GLN A 1 84 ? -9.187 2.287 -9.058 1.00 84.25 84 GLN A C 1
ATOM 702 O O . GLN A 1 84 ? -9.900 2.702 -8.155 1.00 84.25 84 GLN A O 1
ATOM 707 N N . PHE A 1 85 ? -7.863 2.444 -9.020 1.00 86.00 85 PHE A N 1
ATOM 708 C CA . PH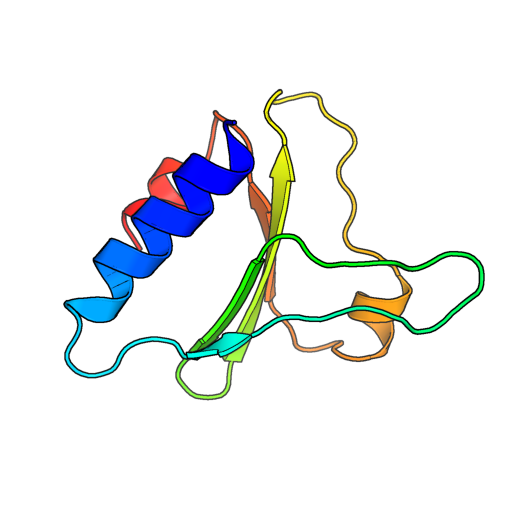E A 1 85 ? -7.173 3.047 -7.881 1.00 86.00 85 PHE A CA 1
ATOM 709 C C . PHE A 1 85 ? -7.483 4.538 -7.682 1.00 86.00 85 PHE A C 1
ATOM 711 O O . PHE A 1 85 ? -7.499 5.013 -6.546 1.00 86.00 85 PHE A O 1
ATOM 718 N N . LEU A 1 86 ? -7.732 5.294 -8.753 1.00 86.31 86 LEU A N 1
ATOM 719 C CA . LEU A 1 86 ? -8.075 6.716 -8.655 1.00 86.31 86 LEU A CA 1
ATOM 720 C C . LEU A 1 86 ? -9.586 6.955 -8.515 1.00 86.31 86 LEU A C 1
ATOM 722 O O . LEU A 1 86 ? -9.987 7.940 -7.897 1.00 86.31 86 LEU A O 1
ATOM 726 N N . LEU A 1 87 ? -10.436 6.066 -9.029 1.00 78.94 87 LEU A N 1
ATOM 727 C CA . LEU A 1 87 ? -11.892 6.233 -9.055 1.00 78.94 87 LEU A CA 1
ATOM 728 C C . LEU A 1 87 ? -12.604 5.616 -7.842 1.00 78.94 87 LEU A C 1
ATOM 730 O O . LEU A 1 87 ? -13.561 6.236 -7.382 1.00 78.94 87 LEU A O 1
ATOM 734 N N . ASP A 1 88 ? -12.077 4.546 -7.229 1.00 64.19 88 ASP A N 1
ATOM 735 C CA . ASP A 1 88 ? -12.611 3.928 -5.986 1.00 64.19 88 ASP A CA 1
ATOM 736 C C . ASP A 1 88 ? -12.387 4.786 -4.738 1.00 64.19 88 ASP A C 1
ATOM 738 O O . ASP A 1 88 ? -13.315 5.455 -4.243 1.00 64.19 88 ASP A O 1
#

Sequence (88 aa):
MWENYLIIERLKKIQNQPFPPRPFFWRTMAPQSHEIDYLEEAQGQLCAWEIKSRPNGKARIPQSFLKAYPNAVTKILTPDNFDQFLLD

Radius of gyration: 13.07 Å; chains: 1; bounding box: 36×28×28 Å

Secondary structure (DSSP, 8-state):
-HHHHHHHHHHHHHHTSSS--EEE--B--SSS--B-SEEEEETTEEEEEEE-SSTT------HHHHHH-TT-EEEEE-TTTHHHHHH-

Foldseek 3Di:
DVLVVLVVLLVVQQVPDPQRWAKDWDWDPDPDIDTFSTWTDDPNAIETEDEDAAPPDPDDHPPVVCVVCVRHHYDYHYPVCSCVSNVD